Protein AF-A0A7C9CFD9-F1 (afdb_monomer_lite)

InterPro domains:
  IPR005804 Fatty acid desaturase domain [PF00487] (7-95)
  IPR012171 Fatty acid desaturase [PTHR32100] (6-107)

Organism: Opuntia streptacantha (NCBI:txid393608)

Structure (mmCIF, N/CA/C/O backbone):
data_AF-A0A7C9CFD9-F1
#
_entry.id   AF-A0A7C9CFD9-F1
#
loop_
_atom_site.group_PDB
_atom_site.id
_atom_site.type_symbol
_atom_site.label_atom_id
_atom_site.label_alt_id
_atom_site.label_comp_id
_atom_site.label_asym_id
_atom_site.label_entity_id
_atom_site.label_seq_id
_atom_site.pdbx_PDB_ins_code
_atom_site.Cartn_x
_atom_site.Cartn_y
_atom_site.Cartn_z
_atom_site.occupancy
_atom_site.B_iso_or_equiv
_atom_site.auth_seq_id
_atom_site.auth_comp_id
_atom_site.auth_asym_id
_atom_site.auth_atom_id
_atom_site.pdbx_PDB_model_num
ATOM 1 N N . ALA A 1 1 ? 13.445 -4.924 -35.909 1.00 55.78 1 ALA A N 1
ATOM 2 C CA . ALA A 1 1 ? 12.844 -5.141 -34.576 1.00 55.78 1 ALA A CA 1
ATOM 3 C C . ALA A 1 1 ? 13.880 -5.174 -33.431 1.00 55.78 1 ALA A C 1
ATOM 5 O O . ALA A 1 1 ? 13.555 -5.672 -32.368 1.00 55.78 1 ALA A O 1
ATOM 6 N N . GLY A 1 2 ? 15.097 -4.623 -33.594 1.00 59.25 2 GLY A N 1
ATOM 7 C CA . GLY A 1 2 ? 16.196 -4.806 -32.623 1.00 59.25 2 GLY A CA 1
ATOM 8 C C . GLY A 1 2 ? 16.514 -3.626 -31.693 1.00 59.25 2 GLY A C 1
ATOM 9 O O . GLY A 1 2 ? 17.468 -3.714 -30.938 1.00 59.25 2 GLY A O 1
ATOM 10 N N . TYR A 1 3 ? 15.766 -2.518 -31.733 1.00 63.72 3 TYR A N 1
ATOM 11 C CA . TYR A 1 3 ? 16.100 -1.321 -30.934 1.00 63.72 3 TYR A CA 1
ATOM 12 C C . TYR A 1 3 ? 15.538 -1.336 -29.503 1.00 63.72 3 TYR A C 1
ATOM 14 O O . TYR A 1 3 ? 15.913 -0.487 -28.701 1.00 63.72 3 TYR A O 1
ATOM 22 N N . LEU A 1 4 ? 14.648 -2.281 -29.180 1.00 68.38 4 LEU A N 1
ATOM 23 C CA . LEU A 1 4 ? 14.042 -2.416 -27.848 1.00 68.38 4 LEU A CA 1
ATOM 24 C C . LEU A 1 4 ? 14.601 -3.598 -27.039 1.00 68.38 4 LEU A C 1
ATOM 26 O O . LEU A 1 4 ? 14.248 -3.747 -25.875 1.00 68.38 4 LEU A O 1
ATOM 30 N N . ASP A 1 5 ? 15.490 -4.407 -27.621 1.00 79.50 5 ASP A N 1
ATOM 31 C CA . ASP A 1 5 ? 16.144 -5.528 -26.934 1.00 79.50 5 ASP A CA 1
ATOM 32 C C . ASP A 1 5 ? 17.436 -5.053 -26.248 1.00 79.50 5 ASP A C 1
ATOM 34 O O . ASP A 1 5 ? 18.553 -5.332 -26.679 1.00 79.50 5 ASP A O 1
ATOM 38 N N . SER A 1 6 ? 17.281 -4.202 -25.231 1.00 88.12 6 SER A N 1
ATOM 39 C CA . SER A 1 6 ? 18.396 -3.621 -24.479 1.00 88.12 6 SER A CA 1
ATOM 40 C C . SER A 1 6 ? 18.091 -3.569 -22.991 1.00 88.12 6 SER A C 1
ATOM 42 O O . SER A 1 6 ? 17.010 -3.149 -22.572 1.00 88.12 6 SER A O 1
ATOM 44 N N . TRP A 1 7 ? 19.097 -3.897 -22.177 1.00 91.31 7 TRP A N 1
ATOM 45 C CA . TRP A 1 7 ? 19.014 -3.809 -20.719 1.00 91.31 7 TRP A CA 1
ATOM 46 C C . TRP A 1 7 ? 18.675 -2.401 -20.209 1.00 91.31 7 TRP A C 1
ATOM 48 O O . TRP A 1 7 ? 18.071 -2.261 -19.150 1.00 91.31 7 TRP A O 1
ATOM 58 N N . VAL A 1 8 ? 18.992 -1.362 -20.990 1.00 91.94 8 VAL A N 1
ATOM 59 C CA . VAL A 1 8 ? 18.714 0.043 -20.651 1.00 91.94 8 VAL A CA 1
ATOM 60 C C . VAL A 1 8 ? 17.214 0.360 -20.646 1.00 91.94 8 VAL A C 1
ATOM 62 O O . VAL A 1 8 ? 16.799 1.289 -19.961 1.00 91.94 8 VAL A O 1
ATOM 65 N N . VAL A 1 9 ? 16.380 -0.405 -21.356 1.00 92.50 9 VAL A N 1
ATOM 66 C CA . VAL A 1 9 ? 14.924 -0.177 -21.395 1.00 92.50 9 VAL A CA 1
ATOM 67 C C . VAL A 1 9 ? 14.258 -0.558 -20.066 1.00 92.50 9 VAL A C 1
ATOM 69 O O . VAL A 1 9 ? 13.283 0.077 -19.663 1.00 92.50 9 VAL A O 1
ATOM 72 N N . TRP A 1 10 ? 14.800 -1.547 -19.349 1.00 93.75 10 TRP A N 1
ATOM 73 C CA . TRP A 1 10 ? 14.190 -2.091 -18.132 1.00 93.75 10 TRP A CA 1
ATOM 74 C C . TRP A 1 10 ? 14.022 -1.073 -16.996 1.00 93.75 10 TRP A C 1
ATOM 76 O O . TRP A 1 10 ? 12.916 -0.998 -16.467 1.00 93.75 10 TRP A O 1
ATOM 86 N N . PRO A 1 11 ? 15.020 -0.238 -16.637 1.00 95.38 11 PRO A N 1
ATOM 87 C CA . PRO A 1 11 ? 14.830 0.798 -15.621 1.00 95.38 11 PRO A CA 1
ATOM 88 C C . PRO A 1 11 ? 13.690 1.778 -15.933 1.00 95.38 11 PRO A C 1
ATOM 90 O O . PRO A 1 11 ? 12.892 2.091 -15.050 1.00 95.38 11 PRO A O 1
ATOM 93 N N . PHE A 1 12 ? 13.569 2.233 -17.185 1.00 94.94 12 PHE A N 1
ATOM 94 C CA . PHE A 1 12 ? 12.475 3.122 -17.594 1.00 94.94 12 PHE A CA 1
ATOM 95 C C . PHE A 1 12 ? 11.128 2.408 -17.555 1.00 94.94 12 PHE A C 1
ATOM 97 O O . PHE A 1 12 ? 10.140 2.979 -17.094 1.00 94.94 12 PHE A O 1
ATOM 104 N N . TYR A 1 13 ? 11.098 1.150 -17.995 1.00 94.44 13 TYR A N 1
ATOM 105 C CA . TYR A 1 13 ? 9.915 0.309 -17.901 1.00 94.44 13 TYR A CA 1
ATOM 106 C C . TYR A 1 13 ? 9.474 0.116 -16.444 1.00 94.44 13 TYR A C 1
ATOM 108 O O . TYR A 1 13 ? 8.307 0.333 -16.142 1.00 94.44 13 TYR A O 1
ATOM 116 N N . TRP A 1 14 ? 10.385 -0.213 -15.523 1.00 96.50 14 TRP A N 1
ATOM 117 C CA . TRP A 1 14 ? 10.066 -0.370 -14.100 1.00 96.50 14 TRP A CA 1
ATOM 118 C C . TRP A 1 14 ? 9.555 0.923 -13.475 1.00 96.50 14 TRP A C 1
ATOM 120 O O . TRP A 1 14 ? 8.594 0.886 -12.712 1.00 96.50 14 TRP A O 1
ATOM 130 N N . PHE A 1 15 ? 10.154 2.064 -13.820 1.00 97.12 15 PHE A N 1
ATOM 131 C CA . PHE A 1 15 ? 9.686 3.361 -13.344 1.00 97.12 15 PHE A CA 1
ATOM 132 C C . PHE A 1 15 ? 8.265 3.666 -13.840 1.00 97.12 15 PHE A C 1
ATOM 134 O O . PHE A 1 15 ? 7.384 3.984 -13.042 1.00 97.12 15 PHE A O 1
ATOM 141 N N . ALA A 1 16 ? 8.011 3.496 -15.140 1.00 96.62 16 ALA A N 1
ATOM 142 C CA . ALA A 1 16 ? 6.684 3.683 -15.723 1.00 96.62 16 ALA A CA 1
ATOM 143 C C . ALA A 1 16 ? 5.651 2.699 -15.142 1.00 96.62 16 ALA A C 1
ATOM 145 O O . ALA A 1 16 ? 4.531 3.093 -14.815 1.00 96.62 16 ALA A O 1
ATOM 146 N N . GLN A 1 17 ? 6.035 1.435 -14.950 1.00 96.69 17 GLN A N 1
ATOM 147 C CA . GLN A 1 17 ? 5.208 0.420 -14.302 1.00 96.69 17 GLN A CA 1
ATOM 148 C C . GLN A 1 17 ? 4.895 0.796 -12.847 1.00 96.69 17 GLN A C 1
ATOM 150 O O . GLN A 1 17 ? 3.760 0.636 -12.410 1.00 96.69 17 GLN A O 1
ATOM 155 N N . GLY A 1 18 ? 5.864 1.341 -12.108 1.00 96.69 18 GLY A N 1
ATOM 156 C CA . GLY A 1 18 ? 5.661 1.839 -10.748 1.00 96.69 18 GLY A CA 1
ATOM 157 C C . GLY A 1 18 ? 4.613 2.951 -10.689 1.00 96.69 18 GLY A C 1
ATOM 158 O O . GLY A 1 18 ? 3.708 2.894 -9.861 1.00 96.69 18 GLY A O 1
ATOM 159 N N . ILE A 1 19 ? 4.660 3.909 -11.621 1.00 96.88 19 ILE A N 1
ATOM 160 C CA . ILE A 1 19 ? 3.634 4.961 -11.738 1.00 96.88 19 ILE A CA 1
ATOM 161 C C . ILE A 1 19 ? 2.251 4.350 -12.002 1.00 96.88 19 ILE A C 1
ATOM 163 O O . ILE A 1 19 ? 1.269 4.749 -11.374 1.00 96.88 19 ILE A O 1
ATOM 167 N N . LEU A 1 20 ? 2.166 3.359 -12.893 1.00 96.94 20 LEU A N 1
ATOM 168 C CA . LEU A 1 20 ? 0.912 2.658 -13.166 1.00 96.94 20 LEU A CA 1
ATOM 169 C C . LEU A 1 20 ? 0.380 1.940 -11.916 1.00 96.94 20 LEU A C 1
ATOM 171 O O . LEU A 1 20 ? -0.812 2.019 -11.624 1.00 96.94 20 LEU A O 1
ATOM 175 N N . PHE A 1 21 ? 1.245 1.280 -11.145 1.00 98.00 21 PHE A N 1
ATOM 176 C CA . PHE A 1 21 ? 0.850 0.620 -9.899 1.00 98.00 21 PHE A CA 1
ATOM 177 C C . PHE A 1 21 ? 0.360 1.615 -8.846 1.00 98.00 21 PHE A C 1
ATOM 179 O O . PHE A 1 21 ? -0.624 1.326 -8.169 1.00 98.00 21 PHE A O 1
ATOM 186 N N . CYS A 1 22 ? 0.952 2.810 -8.758 1.00 97.69 22 CYS A N 1
ATOM 187 C CA . CYS A 1 22 ? 0.426 3.886 -7.914 1.00 97.69 22 CYS A CA 1
ATOM 188 C C . CYS A 1 22 ? -0.997 4.298 -8.327 1.00 97.69 22 CYS A C 1
ATOM 190 O O . CYS A 1 22 ? -1.844 4.513 -7.462 1.00 97.69 22 CYS A O 1
ATOM 192 N N . ALA A 1 23 ? -1.292 4.359 -9.629 1.00 97.00 23 ALA A N 1
ATOM 193 C CA . ALA A 1 23 ? -2.643 4.654 -10.110 1.00 97.00 23 ALA A CA 1
ATOM 194 C C . ALA A 1 23 ? -3.647 3.546 -9.739 1.00 97.00 23 ALA A C 1
ATOM 196 O O . ALA A 1 23 ? -4.745 3.841 -9.267 1.00 97.00 23 ALA A O 1
ATOM 197 N N . LEU A 1 24 ? -3.266 2.269 -9.878 1.00 98.06 24 LEU A N 1
ATOM 198 C CA . LEU A 1 24 ? -4.095 1.140 -9.429 1.00 98.06 24 LEU A CA 1
ATOM 199 C C . LEU A 1 24 ? -4.324 1.175 -7.912 1.00 98.06 24 LEU A C 1
ATOM 201 O O . LEU A 1 24 ? -5.440 0.933 -7.447 1.00 98.06 24 LEU A O 1
ATOM 205 N N . PHE A 1 25 ? -3.283 1.515 -7.147 1.00 98.50 25 PHE A N 1
ATOM 206 C CA . PHE A 1 25 ? -3.377 1.674 -5.702 1.00 98.50 25 PHE A CA 1
ATOM 207 C C . PHE A 1 25 ? -4.365 2.778 -5.327 1.00 98.50 25 PHE A C 1
ATOM 209 O O . PHE A 1 25 ? -5.202 2.539 -4.461 1.00 98.50 25 PHE A O 1
ATOM 216 N N . ALA A 1 26 ? -4.313 3.936 -5.997 1.00 98.38 26 ALA A 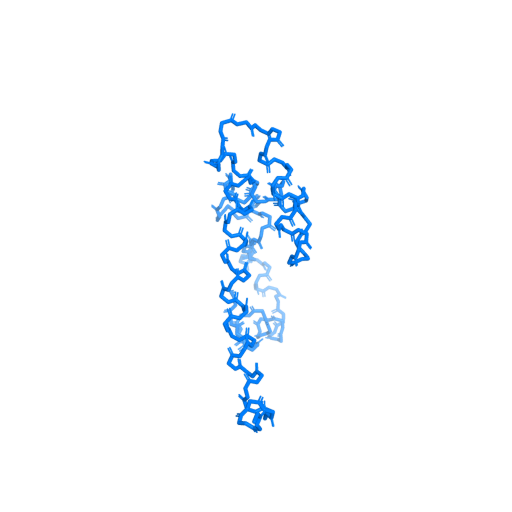N 1
ATOM 217 C CA . ALA A 1 26 ? -5.215 5.063 -5.756 1.00 98.38 26 ALA A CA 1
ATOM 218 C C . ALA A 1 26 ? -6.690 4.683 -5.973 1.00 98.38 26 ALA A C 1
ATOM 220 O O . ALA A 1 26 ? -7.530 4.942 -5.115 1.00 98.38 26 ALA A O 1
ATOM 221 N N . ILE A 1 27 ? -7.007 3.972 -7.060 1.00 98.25 27 ILE A N 1
ATOM 222 C CA . ILE A 1 27 ? -8.386 3.527 -7.318 1.00 98.25 27 ILE A CA 1
ATOM 223 C C . ILE A 1 27 ? -8.834 2.492 -6.273 1.00 98.25 27 ILE A C 1
ATOM 225 O O . ILE A 1 27 ? -9.946 2.571 -5.747 1.00 98.25 27 ILE A O 1
ATOM 229 N N . GLY A 1 28 ? -7.977 1.525 -5.928 1.00 98.50 28 GLY A N 1
ATOM 230 C CA . GLY A 1 28 ? -8.285 0.573 -4.856 1.00 98.50 28 GLY A CA 1
ATOM 231 C C . GLY A 1 28 ? -8.408 1.249 -3.482 1.00 98.50 28 GLY A C 1
ATOM 232 O O . GLY A 1 28 ? -9.219 0.832 -2.655 1.00 98.50 28 GLY A O 1
ATOM 233 N N . HIS A 1 29 ? -7.677 2.339 -3.254 1.00 98.44 29 HIS A N 1
ATOM 234 C CA . HIS A 1 29 ? -7.788 3.168 -2.061 1.00 98.44 29 HIS A CA 1
ATOM 235 C C . HIS A 1 29 ? -9.152 3.855 -1.973 1.00 98.44 29 HIS A C 1
ATOM 237 O O . HIS A 1 29 ? -9.819 3.760 -0.942 1.00 98.44 29 HIS A O 1
ATOM 243 N N . ASP A 1 30 ? -9.621 4.438 -3.073 1.00 98.50 30 ASP A N 1
ATOM 244 C CA . ASP A 1 30 ? -10.947 5.055 -3.155 1.00 98.50 30 ASP A CA 1
ATOM 245 C C . ASP A 1 30 ? -12.066 4.019 -2.979 1.00 98.50 30 ASP A C 1
ATOM 247 O O . ASP A 1 30 ? -13.085 4.281 -2.335 1.00 98.50 30 ASP A O 1
ATOM 251 N N . CYS A 1 31 ? -11.855 2.787 -3.454 1.00 98.56 31 CYS A N 1
ATOM 252 C CA . CYS A 1 31 ? -12.728 1.661 -3.121 1.00 98.56 31 CYS A CA 1
ATOM 253 C C . CYS A 1 31 ? -12.727 1.372 -1.609 1.00 98.56 31 CYS A C 1
ATOM 255 O O . CYS A 1 31 ? -13.778 1.128 -1.023 1.00 98.56 31 CYS A O 1
ATOM 257 N N . GLY A 1 32 ? -11.562 1.394 -0.951 1.00 97.62 32 GLY A N 1
ATOM 258 C CA . GLY A 1 32 ? -11.427 1.196 0.500 1.00 97.62 32 GL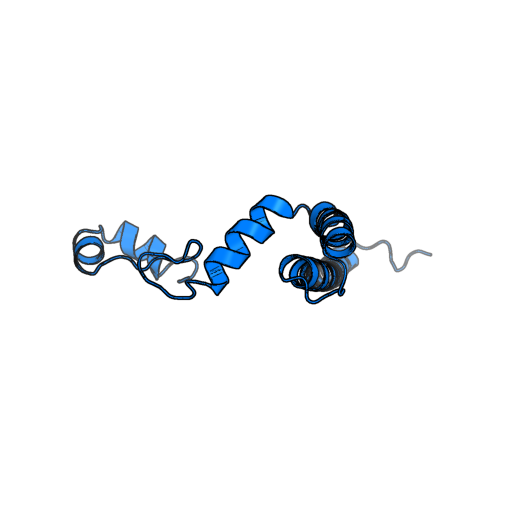Y A CA 1
ATOM 259 C C . GLY A 1 32 ? -12.195 2.226 1.337 1.00 97.62 32 GLY A C 1
ATOM 260 O O . GLY A 1 32 ? -12.825 1.853 2.338 1.00 97.62 32 GLY A O 1
ATOM 261 N N . HIS A 1 33 ? -12.194 3.480 0.876 1.00 97.62 33 HIS A N 1
ATOM 262 C CA . HIS A 1 33 ? -12.992 4.591 1.414 1.00 97.62 33 HIS A CA 1
ATOM 263 C C . HIS A 1 33 ? -14.476 4.511 1.068 1.00 97.62 33 HIS A C 1
ATOM 265 O O . HIS A 1 33 ? -15.307 5.069 1.779 1.00 97.62 33 HIS A O 1
ATOM 271 N N . GLY A 1 34 ? -14.817 3.801 -0.005 1.00 97.38 34 GLY A N 1
ATOM 272 C CA . GLY A 1 34 ? -16.171 3.742 -0.543 1.00 97.38 34 GLY A CA 1
ATOM 273 C C . GLY A 1 34 ? -16.548 4.947 -1.411 1.00 97.38 34 GLY A C 1
ATOM 274 O O . GLY A 1 34 ? -17.725 5.121 -1.704 1.00 97.38 34 GLY A O 1
ATOM 275 N N . SER A 1 35 ? -15.580 5.769 -1.830 1.00 97.56 35 SER A N 1
ATOM 276 C CA . SER A 1 35 ? -15.792 6.948 -2.684 1.00 97.56 35 SER A CA 1
ATOM 277 C C . SER A 1 35 ? -15.770 6.628 -4.183 1.00 97.56 35 SER A C 1
ATOM 279 O O . SER A 1 35 ? -16.260 7.425 -4.978 1.00 97.56 35 SER A O 1
ATOM 281 N N . PHE A 1 36 ? -15.248 5.462 -4.580 1.00 98.06 36 PHE A N 1
ATOM 282 C CA . PHE A 1 36 ? -15.211 5.035 -5.984 1.00 98.06 36 PHE A CA 1
A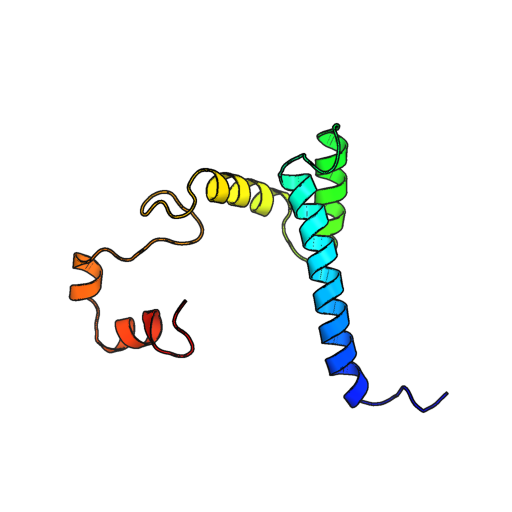TOM 283 C C . PHE A 1 36 ? -16.614 4.814 -6.586 1.00 98.06 36 PHE A C 1
ATOM 285 O O . PHE A 1 36 ? -16.855 5.112 -7.756 1.00 98.06 36 PHE A O 1
ATOM 292 N N . SER A 1 37 ? -17.563 4.302 -5.797 1.00 98.25 37 SER A N 1
ATOM 293 C CA . SER A 1 37 ? -18.947 4.054 -6.215 1.00 98.25 37 SER A CA 1
ATOM 294 C C . SER A 1 37 ? -19.914 4.104 -5.033 1.00 98.25 37 SER A C 1
ATOM 296 O O . SER A 1 37 ? -19.550 3.772 -3.909 1.00 98.25 37 SER A O 1
ATOM 298 N N . ASN A 1 38 ? -21.192 4.387 -5.301 1.00 97.94 38 ASN A N 1
ATOM 299 C CA . ASN A 1 38 ? -22.271 4.301 -4.308 1.00 97.94 38 ASN A CA 1
ATOM 300 C C . ASN A 1 38 ? -22.555 2.860 -3.826 1.00 97.94 38 ASN A C 1
ATOM 302 O O . ASN A 1 38 ? -23.271 2.665 -2.845 1.00 97.94 38 ASN A O 1
ATOM 306 N N . SER A 1 39 ? -22.047 1.833 -4.520 1.00 98.44 39 SER A N 1
ATOM 307 C CA . SER A 1 39 ? -22.249 0.427 -4.151 1.00 98.44 39 SER A CA 1
ATOM 308 C C . SER A 1 39 ? -21.053 -0.133 -3.385 1.00 98.44 39 SER A C 1
ATOM 310 O O . SER A 1 39 ? -20.005 -0.410 -3.966 1.00 98.44 39 SER A O 1
ATOM 312 N N . ASN A 1 40 ? -21.245 -0.416 -2.094 1.00 97.19 40 ASN A N 1
ATOM 313 C CA . ASN A 1 40 ? -20.215 -1.036 -1.251 1.00 97.19 40 ASN A CA 1
ATOM 314 C C . ASN A 1 40 ? -19.721 -2.381 -1.801 1.00 97.19 40 ASN A C 1
ATOM 316 O O . ASN A 1 40 ? -18.527 -2.649 -1.773 1.00 97.19 40 ASN A O 1
ATOM 320 N N . LYS A 1 41 ? -20.620 -3.200 -2.365 1.00 98.25 41 LYS A N 1
ATOM 321 C CA . LYS A 1 41 ? -20.236 -4.483 -2.975 1.00 98.25 41 LYS A CA 1
ATOM 322 C C . LYS A 1 41 ? -19.337 -4.283 -4.193 1.00 98.25 41 LYS A C 1
ATOM 324 O O . LYS A 1 41 ? -18.400 -5.050 -4.383 1.00 98.25 41 LYS A O 1
ATOM 329 N N . LEU A 1 42 ? -19.624 -3.268 -5.014 1.00 98.56 42 LEU A N 1
ATOM 330 C CA . LEU A 1 42 ? -18.792 -2.956 -6.175 1.00 98.56 42 LEU A CA 1
ATOM 331 C C . LEU A 1 42 ? -17.409 -2.474 -5.731 1.00 98.56 42 LEU A C 1
ATOM 333 O O . LEU A 1 42 ? -16.412 -2.952 -6.262 1.00 98.56 42 LEU A O 1
ATOM 337 N N . ASN A 1 43 ? -17.355 -1.597 -4.726 1.00 98.56 43 ASN A N 1
ATOM 338 C CA . ASN A 1 43 ? -16.100 -1.133 -4.138 1.00 98.56 43 ASN A CA 1
ATOM 339 C C . ASN A 1 43 ? -15.267 -2.303 -3.596 1.00 98.56 43 ASN A C 1
ATOM 341 O O . ASN A 1 43 ? -14.089 -2.404 -3.919 1.00 98.56 43 ASN A O 1
ATOM 345 N N . ASP A 1 44 ? -15.873 -3.223 -2.841 1.00 98.25 44 ASP A N 1
ATOM 346 C CA . ASP A 1 44 ? -15.146 -4.370 -2.290 1.00 98.25 44 ASP A CA 1
ATOM 347 C C . ASP A 1 44 ? -14.586 -5.274 -3.409 1.00 98.25 44 ASP A C 1
ATOM 349 O O . ASP A 1 44 ? -13.421 -5.668 -3.358 1.00 98.25 44 ASP A O 1
ATOM 353 N N . VAL A 1 45 ? -15.370 -5.565 -4.457 1.00 98.56 45 VAL A N 1
ATOM 354 C CA . VAL A 1 45 ? -14.919 -6.395 -5.592 1.00 98.56 45 VAL A CA 1
ATOM 355 C C . VAL A 1 45 ? -13.789 -5.722 -6.372 1.00 98.56 45 VAL A C 1
ATOM 357 O O . VAL A 1 45 ? -12.752 -6.343 -6.609 1.00 98.56 45 VAL A O 1
ATOM 360 N N . VAL A 1 46 ? -13.968 -4.458 -6.765 1.00 98.62 46 VAL A N 1
ATOM 361 C CA . VAL A 1 46 ? -12.963 -3.708 -7.534 1.00 98.62 46 VAL A CA 1
ATOM 362 C C . VAL A 1 46 ? -11.696 -3.516 -6.706 1.00 98.62 46 VAL A C 1
ATOM 364 O O . VAL A 1 46 ? -10.601 -3.775 -7.199 1.00 98.62 46 VAL A O 1
ATOM 367 N N . GLY A 1 47 ? -11.837 -3.151 -5.432 1.00 98.50 47 GLY A N 1
ATOM 368 C CA . GLY A 1 47 ? -10.728 -3.013 -4.498 1.00 98.50 47 GLY A CA 1
ATOM 369 C C . GLY A 1 47 ? -9.915 -4.298 -4.369 1.00 98.50 47 GLY A C 1
ATOM 370 O O . GLY A 1 47 ? -8.695 -4.261 -4.522 1.00 98.50 47 GLY A O 1
ATOM 371 N N . HIS A 1 48 ? -10.576 -5.449 -4.193 1.00 98.56 48 HIS A N 1
ATOM 372 C CA . HIS A 1 48 ? -9.896 -6.744 -4.155 1.00 98.56 48 HIS A CA 1
ATOM 373 C C . HIS A 1 48 ? -9.138 -7.048 -5.449 1.00 98.56 48 HIS A C 1
ATOM 375 O O . HIS A 1 48 ? -7.981 -7.456 -5.372 1.00 98.56 48 HIS A O 1
ATOM 381 N N . ILE A 1 49 ? -9.746 -6.841 -6.620 1.00 98.56 49 ILE A N 1
ATOM 382 C CA . ILE A 1 49 ? -9.097 -7.095 -7.916 1.00 98.56 49 ILE A CA 1
ATOM 383 C C . ILE A 1 49 ? -7.861 -6.203 -8.090 1.00 98.56 49 ILE A C 1
ATOM 385 O O . ILE A 1 49 ? -6.771 -6.704 -8.372 1.00 98.56 49 ILE A O 1
ATOM 389 N N . LEU A 1 50 ? -8.013 -4.891 -7.888 1.00 98.38 50 LEU A N 1
ATOM 390 C CA . LEU A 1 50 ? -6.948 -3.918 -8.131 1.00 98.38 50 LEU A CA 1
ATOM 391 C C . LEU A 1 50 ? -5.783 -4.092 -7.163 1.00 98.38 50 LEU A C 1
ATOM 393 O O . LEU A 1 50 ? -4.643 -4.224 -7.600 1.00 98.38 50 LEU A O 1
ATOM 397 N N . HIS A 1 51 ? -6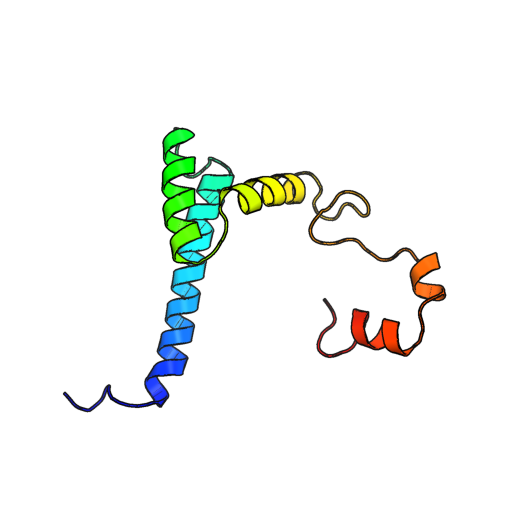.045 -4.148 -5.858 1.00 98.38 51 HIS A N 1
ATOM 398 C CA . HIS A 1 51 ? -4.980 -4.290 -4.864 1.00 98.38 51 HIS A CA 1
ATOM 399 C C . HIS A 1 51 ? -4.296 -5.657 -4.950 1.00 98.38 51 HIS A C 1
ATOM 401 O O . HIS A 1 51 ? -3.073 -5.717 -4.858 1.00 98.38 51 HIS A O 1
ATOM 407 N N . SER A 1 52 ? -5.027 -6.738 -5.247 1.00 97.88 52 SER A N 1
ATOM 408 C CA . SER A 1 52 ? -4.404 -8.064 -5.411 1.00 97.88 52 SER A CA 1
ATOM 409 C C . SER A 1 52 ? -3.470 -8.120 -6.624 1.00 97.88 52 SER A C 1
ATOM 411 O O . SER A 1 52 ? -2.432 -8.775 -6.551 1.00 97.88 52 SER A O 1
ATOM 413 N N . SER A 1 53 ? -3.779 -7.396 -7.710 1.00 97.25 53 SER A N 1
ATOM 414 C CA . SER A 1 53 ? -2.904 -7.306 -8.895 1.00 97.25 53 SER A CA 1
ATOM 415 C C . SER A 1 53 ? -1.536 -6.670 -8.611 1.00 97.25 53 SER A C 1
ATOM 417 O O . SER A 1 53 ? -0.577 -6.933 -9.332 1.00 97.25 53 SER A O 1
ATOM 419 N N . ILE A 1 54 ? -1.433 -5.889 -7.531 1.00 97.50 54 ILE A N 1
ATOM 420 C CA . ILE A 1 54 ? -0.200 -5.245 -7.055 1.00 97.50 54 ILE A CA 1
ATOM 421 C C . ILE A 1 54 ? 0.251 -5.785 -5.687 1.00 97.50 54 ILE A C 1
ATOM 423 O O . ILE A 1 54 ? 1.020 -5.135 -4.985 1.00 97.50 54 ILE A O 1
ATOM 427 N N . LEU A 1 55 ? -0.218 -6.982 -5.310 1.00 97.31 55 LEU A N 1
ATOM 428 C CA . LEU A 1 55 ? 0.158 -7.697 -4.081 1.00 97.31 55 LEU A CA 1
ATOM 429 C C . LEU A 1 55 ? -0.164 -6.952 -2.770 1.00 97.31 55 LEU A C 1
ATOM 431 O O . LEU A 1 55 ? 0.468 -7.188 -1.740 1.00 97.31 55 LEU A O 1
ATOM 435 N N . VAL A 1 56 ? -1.181 -6.092 -2.782 1.00 97.69 56 VAL A N 1
ATOM 436 C CA . VAL A 1 56 ? -1.710 -5.429 -1.586 1.00 97.69 56 VAL A CA 1
ATOM 437 C C . VAL A 1 56 ? -2.907 -6.230 -1.047 1.00 97.69 56 VAL A C 1
ATOM 439 O O . VAL A 1 56 ? -3.875 -6.467 -1.775 1.00 97.69 56 VAL A O 1
ATOM 442 N N . PRO A 1 57 ? -2.901 -6.661 0.228 1.00 97.38 57 PRO A N 1
ATOM 443 C CA . PRO A 1 57 ? -4.014 -7.405 0.812 1.00 97.38 57 PRO A CA 1
ATOM 444 C C . PRO A 1 57 ? -5.185 -6.465 1.139 1.00 97.38 57 PRO A C 1
ATOM 446 O O . PRO A 1 57 ? -5.290 -5.960 2.257 1.00 97.38 57 PRO A O 1
ATOM 449 N N . TYR A 1 58 ? -6.084 -6.255 0.171 1.00 98.06 58 TYR A N 1
ATOM 450 C CA . TYR A 1 58 ? -7.148 -5.239 0.221 1.00 98.06 58 TYR A CA 1
ATOM 451 C C . TYR A 1 58 ? -7.919 -5.172 1.548 1.00 98.06 58 TYR A C 1
ATOM 453 O O . TYR A 1 58 ? -8.069 -4.095 2.110 1.00 98.06 58 TYR A O 1
ATOM 461 N N . HIS A 1 59 ? -8.402 -6.301 2.080 1.00 96.88 59 HIS A N 1
ATOM 462 C CA . HIS A 1 59 ? -9.239 -6.290 3.286 1.00 96.88 59 HIS A CA 1
ATOM 463 C C . HIS A 1 59 ? -8.475 -5.840 4.542 1.00 96.88 59 HIS A C 1
ATOM 465 O O . HIS A 1 59 ? -8.964 -5.007 5.310 1.00 96.88 59 HIS A O 1
ATOM 471 N N . ALA A 1 60 ? -7.267 -6.378 4.737 1.00 96.69 60 ALA A N 1
ATOM 472 C CA . ALA A 1 60 ? -6.404 -5.997 5.850 1.00 96.69 60 ALA A CA 1
ATOM 473 C C . ALA A 1 60 ? -5.984 -4.530 5.713 1.00 96.69 60 ALA A C 1
ATOM 475 O O . ALA A 1 60 ? -6.155 -3.757 6.652 1.00 96.69 60 ALA A O 1
ATOM 476 N N . TRP A 1 61 ? -5.546 -4.143 4.510 1.00 97.50 61 TRP A N 1
ATOM 477 C CA . TRP A 1 61 ? -5.157 -2.775 4.191 1.00 97.50 61 TRP A CA 1
ATOM 478 C C . TRP A 1 61 ? -6.302 -1.783 4.417 1.00 97.50 61 TRP A C 1
ATOM 480 O O . TRP A 1 61 ? -6.118 -0.776 5.083 1.00 97.50 61 TRP A O 1
ATOM 490 N N . ARG A 1 62 ? -7.515 -2.075 3.937 1.00 96.69 62 ARG A N 1
ATOM 491 C CA . ARG A 1 62 ? -8.698 -1.221 4.127 1.00 96.69 62 ARG A CA 1
ATOM 492 C C . ARG A 1 62 ? -9.007 -1.010 5.605 1.00 96.69 62 ARG A C 1
ATOM 494 O O . ARG A 1 62 ? -9.448 0.069 5.990 1.00 96.69 62 ARG A O 1
ATOM 501 N N . THR A 1 63 ? -8.844 -2.052 6.416 1.00 95.94 63 THR A N 1
ATOM 502 C CA . THR A 1 63 ? -9.138 -1.991 7.850 1.00 95.94 63 THR A CA 1
ATOM 503 C C . THR A 1 63 ? -8.100 -1.154 8.582 1.00 95.94 63 THR A C 1
ATOM 505 O O . THR A 1 63 ? -8.499 -0.261 9.324 1.00 95.94 63 THR A O 1
ATOM 508 N N . SER A 1 64 ? -6.803 -1.384 8.335 1.00 95.00 64 SER A N 1
ATOM 509 C CA . SER A 1 64 ? -5.752 -0.528 8.891 1.00 95.00 64 SER A CA 1
ATOM 510 C C . SER A 1 64 ? -5.942 0.904 8.407 1.00 95.00 64 SER A C 1
ATOM 512 O O . SER A 1 64 ? -6.208 1.775 9.206 1.00 95.00 64 SER A O 1
ATOM 514 N N . HIS A 1 65 ? -6.025 1.142 7.101 1.00 96.00 65 HIS A N 1
ATOM 515 C CA . HIS A 1 65 ? -6.135 2.485 6.524 1.00 96.00 65 HIS A CA 1
ATOM 516 C C . HIS A 1 65 ? -7.281 3.340 7.096 1.00 96.00 65 HIS A C 1
ATOM 518 O O . HIS A 1 65 ? -7.150 4.552 7.259 1.00 96.00 65 HIS A O 1
ATOM 524 N N . LYS A 1 66 ? -8.412 2.722 7.455 1.00 95.12 66 LYS A N 1
ATOM 525 C CA . LYS A 1 66 ? -9.492 3.412 8.177 1.00 95.12 66 LYS A CA 1
ATOM 526 C C . LYS A 1 66 ? -9.079 3.856 9.583 1.00 95.12 66 LYS A C 1
ATOM 528 O O . LYS A 1 66 ? -9.443 4.957 9.987 1.00 95.12 66 LYS A O 1
ATOM 533 N N . LEU A 1 67 ? -8.353 3.016 10.318 1.00 94.75 67 LEU A N 1
ATOM 534 C CA . LEU A 1 67 ? -7.769 3.367 11.613 1.00 94.75 67 LEU A CA 1
ATOM 535 C C . LEU A 1 67 ? -6.719 4.475 11.460 1.00 94.75 67 LEU A C 1
ATOM 537 O O . LEU A 1 67 ? -6.768 5.420 12.247 1.00 94.75 67 LEU A O 1
ATOM 541 N N . HIS A 1 68 ? -5.891 4.443 10.408 1.00 94.25 68 HIS A N 1
ATOM 542 C CA . HIS A 1 68 ? -4.932 5.509 10.115 1.00 94.25 68 HIS A CA 1
ATOM 543 C C . HIS A 1 68 ? -5.645 6.847 9.958 1.00 94.25 68 HIS A C 1
ATOM 545 O O . HIS A 1 68 ? -5.295 7.819 10.614 1.00 94.25 68 HIS A O 1
ATOM 551 N N . HIS A 1 69 ? -6.687 6.910 9.126 1.00 94.81 69 HIS A N 1
ATOM 552 C CA . HIS A 1 69 ? -7.438 8.150 8.938 1.00 94.81 69 HIS A CA 1
ATOM 553 C C . HIS A 1 69 ? -8.180 8.606 10.198 1.00 94.81 69 HIS A C 1
ATOM 555 O O . HIS A 1 69 ? -8.301 9.808 10.424 1.00 94.81 69 HIS A O 1
ATOM 561 N N . ALA A 1 70 ? -8.663 7.675 11.024 1.00 94.94 70 ALA A N 1
ATOM 562 C CA . ALA A 1 70 ? -9.323 8.005 12.283 1.00 94.94 70 ALA A CA 1
ATOM 563 C C . ALA A 1 70 ? -8.348 8.526 13.354 1.00 94.94 70 ALA A C 1
ATOM 565 O O . ALA A 1 70 ? -8.751 9.320 14.202 1.00 94.94 70 ALA A O 1
ATOM 566 N N . ASN A 1 71 ? -7.085 8.093 13.316 1.00 94.75 71 ASN A N 1
ATOM 567 C CA . ASN A 1 71 ? -6.084 8.356 14.350 1.00 94.75 71 ASN A CA 1
ATOM 568 C C . ASN A 1 71 ? -4.823 9.049 13.817 1.00 94.75 71 ASN A C 1
ATOM 570 O O . ASN A 1 71 ? -3.777 8.959 14.453 1.00 94.75 71 ASN A O 1
ATOM 574 N N . HIS A 1 72 ? -4.893 9.711 12.662 1.00 90.50 72 HIS A N 1
ATOM 575 C CA . HIS A 1 72 ? -3.715 10.239 11.977 1.00 90.50 72 HIS A CA 1
ATOM 576 C C . HIS A 1 72 ? -2.891 11.145 12.901 1.00 90.50 72 HIS A C 1
ATOM 578 O O . HIS A 1 72 ? -3.418 12.109 13.460 1.00 90.50 72 HIS A O 1
ATOM 584 N N . ALA A 1 73 ? -1.603 10.828 13.061 1.00 88.06 73 ALA A N 1
ATOM 585 C CA . ALA A 1 73 ? -0.670 11.525 13.951 1.00 88.06 73 ALA A CA 1
ATOM 586 C C . ALA A 1 73 ? -1.033 11.477 15.454 1.00 88.06 73 ALA A C 1
ATOM 588 O O . ALA A 1 73 ? -0.488 12.239 16.258 1.00 88.06 73 ALA A O 1
ATOM 589 N N . HIS A 1 74 ? -1.913 10.563 15.869 1.00 90.69 74 HIS A N 1
ATOM 590 C CA . HIS A 1 74 ? -2.192 10.310 17.277 1.00 90.69 74 HIS A CA 1
ATOM 591 C C . HIS A 1 74 ? -1.101 9.423 17.884 1.00 90.69 74 HIS A C 1
ATOM 593 O O . HIS A 1 74 ? -0.965 8.257 17.514 1.00 90.69 74 HIS A O 1
ATOM 599 N N . ALA A 1 75 ? -0.392 9.934 18.894 1.00 88.25 75 ALA A N 1
ATOM 600 C CA . ALA A 1 75 ? 0.775 9.274 19.487 1.00 88.25 75 ALA A CA 1
ATOM 601 C C . ALA A 1 75 ? 0.532 7.809 19.910 1.00 88.25 75 ALA A C 1
ATOM 603 O O . ALA A 1 75 ? 1.381 6.947 19.686 1.00 88.25 75 ALA A O 1
ATOM 604 N N . ASP A 1 76 ? -0.643 7.532 20.481 1.00 87.50 76 ASP A N 1
ATOM 605 C CA . ASP A 1 76 ? -0.970 6.210 21.030 1.00 87.50 76 ASP A CA 1
ATOM 606 C C . ASP A 1 76 ? -1.889 5.346 20.163 1.00 87.50 76 ASP A C 1
ATOM 608 O O . ASP A 1 76 ? -2.054 4.164 20.463 1.00 87.50 76 ASP A O 1
ATOM 612 N N . ASN A 1 77 ? -2.518 5.907 19.129 1.00 88.31 77 ASN A N 1
ATOM 613 C CA . ASN A 1 77 ? -3.630 5.248 18.434 1.00 88.31 77 ASN A CA 1
ATOM 614 C C . ASN A 1 77 ? -3.421 5.130 16.925 1.00 88.31 77 ASN A C 1
ATOM 616 O O . ASN A 1 77 ? -4.081 4.296 16.314 1.00 88.31 77 ASN A O 1
ATOM 620 N N . ASP A 1 78 ? -2.493 5.886 16.332 1.00 88.88 78 ASP A N 1
ATOM 621 C CA . ASP A 1 78 ? -2.082 5.663 14.946 1.00 88.88 78 ASP A CA 1
ATOM 622 C C . ASP A 1 78 ? -1.422 4.275 14.838 1.00 88.88 78 ASP A C 1
ATOM 624 O O . ASP A 1 78 ? -0.566 3.903 15.658 1.00 88.88 78 ASP A O 1
ATOM 628 N N . GLU A 1 79 ? -1.864 3.453 13.885 1.00 84.94 79 GLU A N 1
ATOM 629 C CA . GLU A 1 79 ? -1.265 2.134 13.673 1.00 84.94 79 GLU A CA 1
ATOM 630 C C . GLU A 1 79 ? 0.007 2.169 12.822 1.00 84.94 79 GLU A C 1
ATOM 632 O O . GLU A 1 79 ? 0.786 1.217 12.863 1.00 84.94 79 GLU A O 1
ATOM 637 N N . THR A 1 80 ? 0.228 3.241 12.058 1.00 82.56 80 THR A N 1
ATOM 638 C CA . THR A 1 80 ? 1.347 3.348 11.113 1.00 82.56 80 THR A CA 1
ATOM 639 C C . THR A 1 80 ? 2.579 3.977 11.743 1.00 82.56 80 THR A C 1
ATOM 641 O O . THR A 1 80 ? 3.696 3.503 11.528 1.00 82.56 80 THR A O 1
ATOM 644 N N . TRP A 1 81 ? 2.390 5.018 12.552 1.00 82.25 81 TRP A N 1
ATOM 645 C CA . TRP A 1 81 ? 3.489 5.756 13.152 1.00 82.25 81 TRP A CA 1
ATOM 646 C C . TRP A 1 81 ? 3.196 6.100 14.604 1.00 82.25 81 TRP A C 1
ATOM 648 O O . TRP A 1 81 ? 2.212 6.760 14.917 1.00 82.25 81 TRP A O 1
ATOM 658 N N . ARG A 1 82 ? 4.096 5.686 15.499 1.00 83.69 82 ARG A N 1
ATOM 659 C CA . ARG A 1 82 ? 4.046 6.051 16.916 1.00 83.69 82 ARG A CA 1
ATOM 660 C C . ARG A 1 82 ? 5.363 6.692 17.333 1.00 83.69 82 ARG A C 1
ATOM 662 O O . ARG A 1 82 ? 6.411 6.044 17.203 1.00 83.69 82 ARG A O 1
ATOM 669 N N . PRO A 1 83 ? 5.342 7.933 17.843 1.00 86.50 83 PRO A N 1
ATOM 670 C CA . PRO A 1 83 ? 6.544 8.570 18.338 1.00 86.50 83 PRO A CA 1
ATOM 671 C C . PRO A 1 83 ? 7.058 7.821 19.567 1.00 86.50 83 PRO A C 1
ATOM 673 O O . PRO A 1 83 ? 6.300 7.308 20.389 1.00 86.50 83 PRO A O 1
ATOM 676 N N . VAL A 1 84 ? 8.378 7.777 19.709 1.00 89.00 84 VAL A N 1
ATOM 677 C CA . VAL A 1 84 ? 9.003 7.288 20.939 1.00 89.00 84 VAL A CA 1
ATOM 678 C C . VAL A 1 84 ? 8.828 8.360 22.009 1.00 89.00 84 VAL A C 1
ATOM 680 O O . VAL A 1 84 ? 9.096 9.533 21.751 1.00 89.00 84 VAL A O 1
ATOM 683 N N . SER A 1 85 ? 8.400 7.968 23.209 1.00 90.31 85 SER A N 1
ATOM 684 C CA . SER A 1 85 ? 8.321 8.891 24.341 1.00 90.31 85 SER A CA 1
ATOM 685 C C . SER A 1 85 ? 9.709 9.428 24.705 1.00 90.31 85 SER A C 1
ATOM 687 O 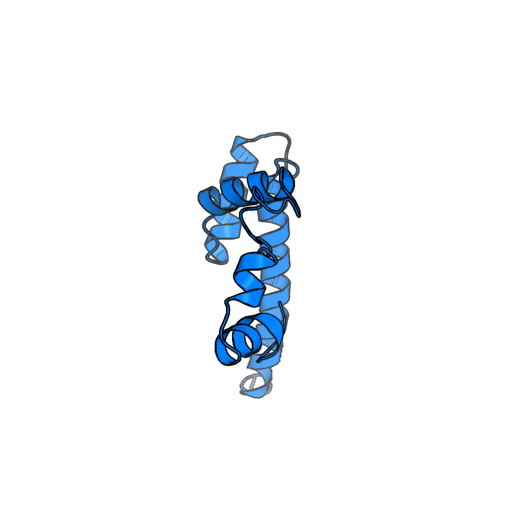O . SER A 1 85 ? 10.733 8.774 24.492 1.00 90.31 85 SER A O 1
ATOM 689 N N . GLU A 1 86 ? 9.762 10.613 25.312 1.00 91.12 86 GLU A N 1
ATOM 690 C CA . GLU A 1 86 ? 11.033 11.211 25.730 1.00 91.12 86 GLU A CA 1
ATOM 691 C C . GLU A 1 86 ? 11.819 10.292 26.682 1.00 91.12 86 GLU A C 1
ATOM 693 O O . GLU A 1 86 ? 13.037 10.144 26.561 1.00 91.12 86 GLU A O 1
ATOM 698 N N . THR A 1 87 ? 11.121 9.631 27.606 1.00 94.44 87 THR A N 1
ATOM 699 C CA . THR A 1 87 ? 11.727 8.706 28.569 1.00 94.44 87 THR A CA 1
ATOM 700 C C . THR A 1 87 ? 12.384 7.518 27.871 1.00 94.44 87 THR A C 1
ATOM 702 O O . THR A 1 87 ? 13.525 7.180 28.188 1.00 94.44 87 THR A O 1
ATOM 705 N N . THR A 1 88 ? 11.716 6.926 26.878 1.00 92.06 88 THR A N 1
ATOM 706 C CA . THR A 1 88 ? 12.279 5.840 26.071 1.00 92.06 88 THR A CA 1
ATOM 707 C C . THR A 1 88 ? 13.426 6.333 25.189 1.00 92.06 88 THR A C 1
ATOM 709 O O . THR A 1 88 ? 14.437 5.650 25.069 1.00 92.06 88 THR A O 1
ATOM 712 N N . TYR A 1 89 ? 13.335 7.534 24.617 1.00 92.62 89 TYR A N 1
ATOM 713 C CA . TYR A 1 89 ? 14.428 8.110 23.832 1.00 92.62 89 TYR A CA 1
ATOM 714 C C . TYR A 1 89 ? 15.703 8.290 24.670 1.00 92.62 89 TYR A C 1
ATOM 716 O O . TYR A 1 89 ? 16.797 7.928 24.234 1.00 92.62 89 TYR A O 1
ATOM 724 N N . ARG A 1 90 ? 15.570 8.808 25.899 1.00 93.88 90 ARG A N 1
ATOM 725 C CA . ARG A 1 90 ? 16.704 9.034 26.810 1.00 93.88 90 ARG A CA 1
ATOM 726 C C . ARG A 1 90 ? 17.358 7.739 27.292 1.00 93.88 90 ARG A C 1
ATOM 728 O O . ARG A 1 90 ? 18.546 7.762 27.602 1.00 93.88 90 ARG A O 1
ATOM 735 N N . SER A 1 91 ? 16.625 6.625 27.335 1.00 95.62 91 SER A N 1
ATOM 736 C CA . SER A 1 91 ? 17.173 5.319 27.720 1.00 95.62 91 SER A CA 1
ATOM 737 C C . SER A 1 91 ? 17.807 4.539 26.558 1.00 95.62 91 SER A C 1
ATOM 739 O O . SER A 1 91 ? 18.477 3.533 26.792 1.00 95.62 91 SER A O 1
ATOM 741 N N . MET A 1 92 ? 17.651 4.991 25.307 1.00 94.25 92 MET A N 1
ATOM 742 C CA . MET A 1 92 ? 18.224 4.324 24.135 1.00 94.25 92 MET A CA 1
ATOM 743 C C . MET A 1 92 ? 19.745 4.506 24.020 1.00 94.25 92 MET A C 1
ATOM 745 O O . MET A 1 92 ? 20.303 5.601 24.173 1.00 94.25 92 MET A O 1
ATOM 749 N N . SER A 1 93 ? 20.421 3.431 23.605 1.00 94.88 93 SER A N 1
ATOM 750 C CA . SER A 1 93 ? 21.839 3.474 23.237 1.00 94.88 93 SER A CA 1
ATOM 751 C C . SER A 1 93 ? 22.096 4.449 22.075 1.00 94.88 93 SER A C 1
ATOM 753 O O . SER A 1 93 ? 21.203 4.732 21.271 1.00 94.88 93 SER A O 1
ATOM 755 N N . ASN A 1 94 ? 23.333 4.944 21.954 1.00 92.50 94 ASN A N 1
ATOM 756 C CA . ASN A 1 94 ? 23.730 5.800 20.826 1.00 92.50 94 ASN A CA 1
ATOM 757 C C . ASN A 1 94 ? 23.496 5.098 19.473 1.00 92.50 94 ASN A C 1
ATOM 759 O O . ASN A 1 94 ? 23.055 5.734 18.522 1.00 92.50 94 ASN A O 1
ATOM 763 N N . LEU A 1 95 ? 23.727 3.780 19.408 1.00 90.69 95 LEU A N 1
ATOM 764 C CA . LEU A 1 95 ? 23.543 2.984 18.194 1.00 90.69 95 LEU A CA 1
ATOM 765 C C . LEU A 1 95 ? 22.063 2.885 17.794 1.00 90.69 95 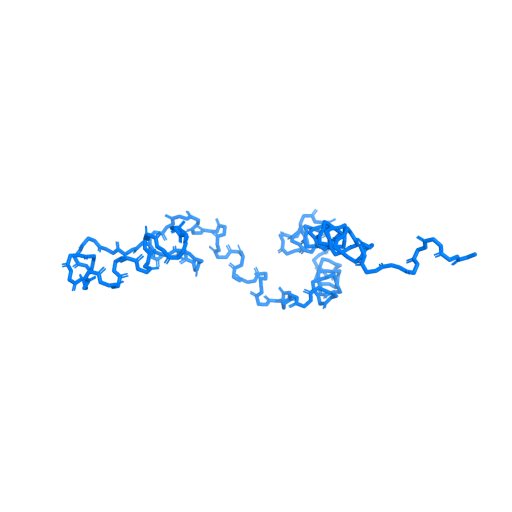LEU A C 1
ATOM 767 O O . LEU A 1 95 ? 21.719 3.087 16.632 1.00 90.69 95 LEU A O 1
ATOM 771 N N . SER A 1 96 ? 21.175 2.634 18.761 1.00 89.62 96 SER A N 1
ATOM 772 C CA . SER A 1 96 ? 19.726 2.571 18.524 1.00 89.62 96 SER A CA 1
ATOM 773 C C . SER A 1 96 ? 19.165 3.916 18.060 1.00 89.62 96 SER A C 1
ATOM 775 O O . SER A 1 96 ? 18.329 3.948 17.162 1.00 89.62 96 SER A O 1
ATOM 777 N N . ARG A 1 97 ? 19.648 5.027 18.635 1.00 89.88 97 ARG A N 1
ATOM 778 C CA . ARG A 1 97 ? 19.275 6.380 18.195 1.00 89.88 97 ARG A CA 1
ATOM 779 C C . ARG A 1 97 ? 19.752 6.662 16.772 1.00 89.88 97 ARG A C 1
ATOM 781 O O . ARG A 1 97 ? 18.966 7.150 15.968 1.00 89.88 97 ARG A O 1
ATOM 788 N N . MET A 1 98 ? 20.990 6.287 16.448 1.00 88.19 98 MET A N 1
ATOM 789 C CA . MET A 1 98 ? 21.557 6.458 15.109 1.00 88.19 98 MET A CA 1
ATOM 790 C C . MET A 1 98 ? 20.754 5.703 14.040 1.00 88.19 98 MET A C 1
ATOM 792 O O . MET A 1 98 ? 20.397 6.292 13.025 1.00 88.19 98 MET A O 1
ATOM 796 N N . PHE A 1 99 ? 20.419 4.430 14.265 1.00 86.75 99 PHE A N 1
ATOM 797 C CA . PHE A 1 99 ? 19.650 3.652 13.283 1.00 86.75 99 PHE A CA 1
ATOM 798 C C . PHE A 1 99 ? 18.180 4.057 13.182 1.00 86.75 99 PHE A C 1
ATOM 800 O O . PHE A 1 99 ? 17.567 3.873 12.138 1.00 86.75 99 PHE A O 1
ATOM 807 N N . ARG A 1 100 ? 17.595 4.590 14.257 1.00 85.25 100 ARG A N 1
ATOM 808 C CA . ARG A 1 100 ? 16.190 5.006 14.249 1.00 85.25 100 ARG A CA 1
ATOM 809 C C . ARG A 1 100 ? 15.984 6.400 13.652 1.00 85.25 100 ARG A C 1
ATOM 811 O O . ARG A 1 100 ? 14.955 6.620 13.032 1.00 85.25 100 ARG A O 1
ATOM 818 N N . TYR A 1 101 ? 16.929 7.325 13.844 1.00 85.62 101 TYR A N 1
ATOM 819 C CA . TYR A 1 101 ? 16.737 8.749 13.528 1.00 85.62 101 TYR A CA 1
ATOM 820 C C . TYR A 1 101 ? 17.824 9.366 12.641 1.00 85.62 101 TYR A C 1
ATOM 822 O O . TYR A 1 101 ? 17.817 10.577 12.438 1.00 85.62 101 TYR A O 1
ATOM 830 N N . THR A 1 102 ? 18.817 8.610 12.168 1.00 82.06 102 THR A N 1
ATOM 831 C CA . THR A 1 102 ? 19.951 9.210 11.438 1.00 82.06 102 THR A CA 1
ATOM 832 C C . THR A 1 102 ? 20.372 8.421 10.202 1.00 82.06 102 THR A C 1
ATOM 834 O O . THR A 1 102 ? 20.612 9.041 9.172 1.00 82.06 102 THR A O 1
ATOM 837 N N . ALA A 1 103 ? 20.456 7.087 10.258 1.00 83.00 103 ALA A N 1
ATOM 838 C CA . ALA A 1 103 ? 20.973 6.274 9.154 1.00 83.00 103 ALA A CA 1
ATOM 839 C C . ALA A 1 103 ? 20.105 5.036 8.859 1.00 83.00 103 ALA A C 1
ATOM 841 O O . ALA A 1 103 ? 19.726 4.341 9.801 1.00 83.00 103 ALA A O 1
ATOM 842 N N . PRO A 1 104 ? 19.867 4.685 7.576 1.00 62.97 104 PRO A N 1
ATOM 843 C CA . PRO A 1 104 ? 20.301 5.383 6.357 1.00 62.97 104 PRO A CA 1
ATOM 844 C C . PRO A 1 104 ? 19.415 6.580 5.961 1.00 62.97 104 PRO A C 1
ATOM 846 O O . PRO A 1 104 ? 19.869 7.413 5.187 1.00 62.97 104 PRO A O 1
ATOM 849 N N . PHE A 1 105 ? 18.206 6.701 6.518 1.00 61.44 105 PHE A N 1
ATOM 850 C CA . PHE A 1 105 ? 17.341 7.880 6.401 1.00 61.44 105 PHE A CA 1
ATOM 851 C C . PHE A 1 105 ? 16.509 8.018 7.687 1.00 61.44 105 PHE A C 1
ATOM 853 O O . PHE A 1 105 ? 15.992 7.002 8.156 1.00 61.44 105 PHE A O 1
ATOM 860 N N . PRO A 1 106 ? 16.373 9.220 8.277 1.00 56.53 106 PRO A N 1
ATOM 861 C CA . PRO A 1 106 ? 15.342 9.460 9.281 1.00 56.53 106 PRO A CA 1
ATOM 862 C C . PRO A 1 106 ? 13.970 9.319 8.611 1.00 56.53 106 PRO A C 1
ATOM 864 O O . PRO A 1 106 ? 13.687 10.044 7.658 1.00 56.53 106 PRO A O 1
ATOM 867 N N . LEU A 1 107 ? 13.152 8.372 9.073 1.00 49.38 107 LEU A N 1
ATOM 868 C CA . LEU A 1 107 ? 11.709 8.367 8.813 1.00 49.38 107 LEU A CA 1
ATOM 869 C C . LEU A 1 107 ? 11.002 9.180 9.899 1.00 49.38 107 LEU A C 1
ATOM 871 O O . LEU A 1 107 ? 11.340 8.974 11.091 1.00 49.38 107 LEU A O 1
#

Sequence (107 aa):
AGYLDSWVVWPFYWFAQGILFCALFAIGHDCGHGSFSNSNKLNDVVGHILHSSILVPYHAWRTSHKLHHANHAHADNDETWRPVSETTYRSMSNLSRMFRYTAPFPL

Radius of gyration: 19.99 Å; chains: 1; bounding box: 46×20×63 Å

pLDDT: mean 91.5, std 10.27, range [49.38, 98.62]

Secondary structure (DSSP, 8-state):
--SS-STTHHHHHHHHHHHHHHHHHHHHHHHHHT-S-S-HHHHHHHHHHHHHHTT--HHHHHHHHHHHHHSTT-TTT-SS--PPPHHHHHHS-HHHHHHHHTSS---

Foldseek 3Di:
DPPCPDPVVVVVVVVVVVVVLVVLVVLLVCLLVVNNDVDVVVSVVSNCVSCVVVPHRSVVCSVLVVQCVVQPPPQPRNPPDHDDDPVRVVPDDPVRCCVAANPPHND